Protein AF-Q9ZDA9-F1 (afdb_monomer_lite)

Structure (mmCIF, N/CA/C/O backbone):
data_AF-Q9ZDA9-F1
#
_entry.id   AF-Q9ZDA9-F1
#
loop_
_atom_site.group_PDB
_atom_site.id
_atom_site.type_symbol
_atom_site.label_atom_id
_atom_site.label_alt_id
_atom_site.label_comp_id
_atom_site.label_asym_id
_atom_site.label_entity_id
_atom_site.label_seq_id
_atom_site.pdbx_PDB_ins_code
_atom_site.Cartn_x
_atom_site.Cartn_y
_atom_site.Cartn_z
_atom_site.occupancy
_atom_site.B_iso_or_equiv
_atom_site.auth_seq_id
_atom_site.auth_comp_id
_atom_site.auth_asym_id
_atom_site.auth_atom_id
_atom_site.pdbx_PDB_model_num
ATOM 1 N N . MET A 1 1 ? 38.260 27.889 -41.619 1.00 45.75 1 MET A N 1
ATOM 2 C CA . MET A 1 1 ?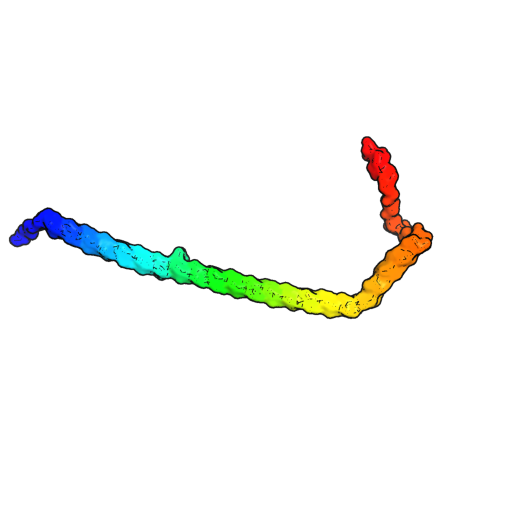 38.155 26.524 -41.058 1.00 45.75 1 MET A CA 1
ATOM 3 C C . MET A 1 1 ? 36.678 26.145 -40.976 1.00 45.75 1 MET A C 1
ATOM 5 O O . MET A 1 1 ? 36.061 26.275 -39.931 1.00 45.75 1 MET A O 1
ATOM 9 N N . ILE A 1 2 ? 36.073 25.784 -42.111 1.00 46.72 2 ILE A N 1
ATOM 10 C CA . ILE A 1 2 ? 34.663 25.369 -42.175 1.00 46.72 2 ILE A CA 1
ATOM 11 C C . ILE A 1 2 ? 34.659 23.876 -41.861 1.00 46.72 2 ILE A C 1
ATOM 13 O O . ILE A 1 2 ? 35.201 23.088 -42.631 1.00 46.72 2 ILE A O 1
ATOM 17 N N . ILE A 1 3 ? 34.152 23.515 -40.683 1.00 71.38 3 ILE A N 1
ATOM 18 C CA . ILE A 1 3 ? 34.160 22.152 -40.145 1.00 71.38 3 ILE A CA 1
ATOM 19 C C . ILE A 1 3 ? 33.472 21.233 -41.159 1.00 71.38 3 ILE A C 1
ATOM 21 O O . ILE A 1 3 ? 32.252 21.258 -41.316 1.00 71.38 3 ILE A O 1
ATOM 25 N N . HIS A 1 4 ? 34.264 20.445 -41.883 1.00 58.91 4 HIS A N 1
ATOM 26 C CA . HIS A 1 4 ? 33.765 19.444 -42.815 1.00 58.91 4 HIS A CA 1
ATOM 27 C C . HIS A 1 4 ? 33.135 18.325 -41.973 1.00 58.91 4 HIS A C 1
ATOM 29 O O . HIS A 1 4 ? 33.814 17.414 -41.502 1.00 58.91 4 HIS A O 1
ATOM 35 N N . PHE A 1 5 ? 31.835 18.452 -41.688 1.00 65.62 5 PHE A N 1
ATOM 36 C CA . PHE A 1 5 ? 31.059 17.477 -40.924 1.00 65.62 5 PHE A CA 1
ATOM 37 C C . PHE A 1 5 ? 30.974 16.171 -41.715 1.00 65.62 5 PHE A C 1
ATOM 39 O O . PHE A 1 5 ? 30.033 15.942 -42.477 1.00 65.62 5 PHE A O 1
ATOM 46 N N . ASN A 1 6 ? 31.965 15.302 -41.526 1.00 71.94 6 ASN A N 1
ATOM 47 C CA . ASN A 1 6 ? 31.927 13.954 -42.059 1.00 71.94 6 ASN A CA 1
ATOM 48 C C . ASN A 1 6 ? 30.646 13.264 -41.552 1.00 71.94 6 ASN A C 1
ATOM 50 O O . ASN A 1 6 ? 30.283 13.367 -40.378 1.00 71.94 6 ASN A O 1
ATOM 54 N N . LYS A 1 7 ? 29.934 12.561 -42.438 1.00 72.00 7 LYS A N 1
ATOM 55 C CA . LYS A 1 7 ? 28.654 11.883 -42.155 1.00 72.00 7 LYS A CA 1
ATOM 56 C C . LYS A 1 7 ? 28.731 10.969 -40.920 1.00 72.00 7 LYS A C 1
ATOM 58 O O . LYS A 1 7 ? 27.731 10.786 -40.228 1.00 72.00 7 LYS A O 1
ATOM 63 N N . HIS A 1 8 ? 29.919 10.440 -40.622 1.00 74.31 8 HIS A N 1
ATOM 64 C CA . HIS A 1 8 ? 30.210 9.645 -39.427 1.00 74.31 8 HIS A CA 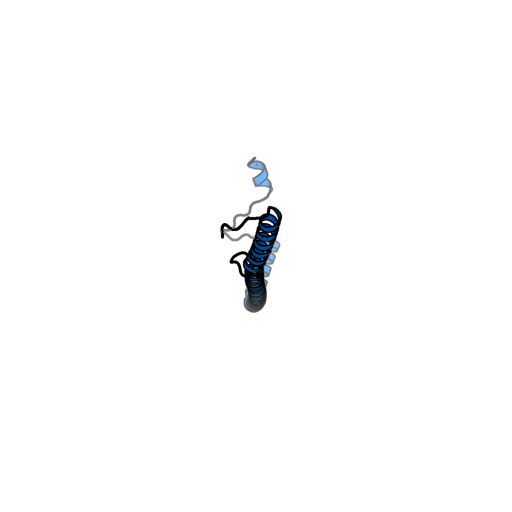1
ATOM 65 C C . HIS A 1 8 ? 30.098 10.447 -38.121 1.00 74.31 8 HIS A C 1
ATOM 67 O O . HIS A 1 8 ? 29.515 9.947 -37.161 1.00 74.31 8 HIS A O 1
ATOM 73 N N . SER A 1 9 ? 30.553 11.703 -38.093 1.00 81.06 9 SER A N 1
ATOM 74 C CA . SER A 1 9 ? 30.473 12.567 -36.908 1.00 81.06 9 SER A CA 1
ATOM 75 C C . SER A 1 9 ? 29.021 12.815 -36.493 1.00 81.06 9 SER A C 1
ATOM 77 O O . SER A 1 9 ? 28.709 12.772 -35.308 1.00 81.06 9 SER A O 1
ATOM 79 N N . LYS A 1 10 ? 28.103 12.976 -37.462 1.00 86.44 10 LYS A N 1
ATOM 80 C CA . LYS A 1 10 ? 26.662 13.139 -37.184 1.00 86.44 10 LYS A CA 1
ATOM 81 C C . LYS A 1 10 ? 26.062 11.917 -36.477 1.00 86.44 10 LYS A C 1
ATOM 83 O O . LYS A 1 10 ? 25.280 12.082 -35.548 1.00 86.44 10 LYS A O 1
ATOM 88 N N . LYS A 1 11 ? 26.446 10.698 -36.883 1.00 87.56 11 LYS A N 1
ATOM 89 C CA . LYS A 1 11 ? 25.988 9.452 -36.238 1.00 87.56 11 LYS A CA 1
ATOM 90 C C . LYS A 1 11 ? 26.523 9.316 -34.812 1.00 87.56 11 LYS A C 1
ATOM 92 O O . LYS A 1 11 ? 25.785 8.902 -33.930 1.00 87.56 11 LYS A O 1
ATOM 97 N N . ILE A 1 12 ? 27.784 9.686 -34.581 1.00 91.31 12 ILE A N 1
ATOM 98 C CA . ILE A 1 12 ? 28.390 9.654 -3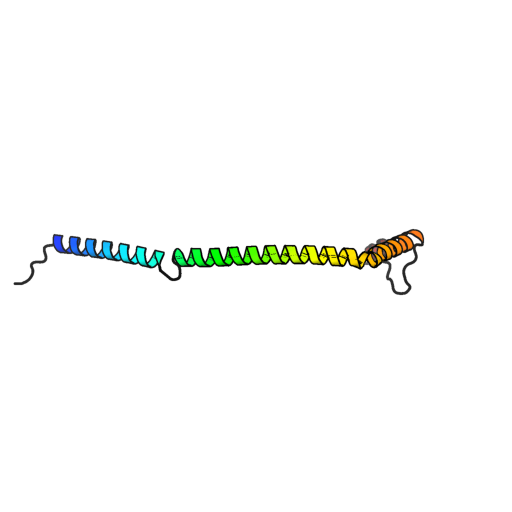3.242 1.00 91.31 12 ILE A CA 1
ATOM 99 C C . ILE A 1 12 ? 27.674 10.640 -32.311 1.00 91.31 12 ILE A C 1
ATOM 101 O O . ILE A 1 12 ? 27.286 10.260 -31.212 1.00 91.31 12 ILE A O 1
ATOM 105 N N . ILE A 1 13 ? 27.428 11.871 -32.773 1.00 91.94 13 ILE A N 1
ATOM 106 C CA . ILE A 1 13 ? 26.672 12.880 -32.014 1.00 91.94 13 ILE A CA 1
ATOM 107 C C . ILE A 1 13 ? 25.261 12.370 -31.691 1.00 91.94 13 ILE A C 1
ATOM 109 O O . ILE A 1 13 ? 24.821 12.487 -30.551 1.00 91.94 13 ILE A O 1
ATOM 113 N N . LEU A 1 14 ? 24.574 11.755 -32.663 1.00 92.50 14 LEU A N 1
ATOM 114 C CA . LEU A 1 14 ? 23.252 11.160 -32.452 1.00 92.50 14 LEU A CA 1
ATOM 115 C C . LEU A 1 14 ? 23.280 10.042 -31.397 1.00 92.50 14 LEU A C 1
ATOM 117 O O . LEU A 1 14 ? 22.422 10.016 -30.521 1.00 92.50 14 LEU A O 1
ATOM 121 N N . ASN A 1 15 ? 24.268 9.146 -31.448 1.00 94.50 15 ASN A N 1
ATOM 122 C CA . ASN A 1 15 ? 24.408 8.063 -30.472 1.00 94.50 15 ASN A CA 1
ATOM 123 C C . ASN A 1 15 ? 24.685 8.599 -29.059 1.00 94.50 15 ASN A C 1
ATOM 125 O O . ASN A 1 15 ? 24.099 8.108 -28.098 1.00 94.50 15 ASN A O 1
ATOM 129 N N . ILE A 1 16 ? 25.539 9.620 -28.931 1.00 95.75 16 ILE A N 1
ATOM 130 C CA . ILE A 1 16 ? 25.814 10.292 -27.651 1.00 95.75 16 ILE A CA 1
ATOM 131 C C . ILE A 1 16 ? 24.542 10.957 -27.118 1.00 95.75 16 ILE A C 1
ATOM 133 O O . ILE A 1 16 ? 24.213 10.802 -25.944 1.00 95.75 16 ILE A O 1
ATOM 137 N N . PHE A 1 17 ? 23.797 11.656 -27.976 1.00 96.50 17 PHE A N 1
ATOM 138 C CA . PHE A 1 17 ? 22.522 12.266 -27.609 1.00 96.50 17 PHE A CA 1
ATOM 139 C C . PHE A 1 17 ? 21.508 11.219 -27.129 1.00 96.50 17 PHE A C 1
ATOM 141 O O . PHE A 1 17 ? 20.866 11.413 -26.100 1.00 96.50 17 PHE A O 1
ATOM 148 N N . LEU A 1 18 ? 21.402 10.082 -27.823 1.00 96.50 18 LEU A N 1
ATOM 149 C CA . LEU A 1 18 ? 20.511 8.992 -27.431 1.00 96.50 18 LEU A CA 1
ATOM 150 C C . LEU A 1 18 ? 20.929 8.361 -26.095 1.00 96.50 18 LEU A C 1
ATOM 152 O O . LEU A 1 18 ? 20.073 8.081 -25.260 1.00 96.50 18 LEU A O 1
ATOM 156 N N . ALA A 1 19 ? 22.232 8.183 -25.863 1.00 97.31 19 ALA A N 1
ATOM 157 C CA . ALA A 1 19 ? 22.754 7.702 -24.587 1.00 97.31 19 ALA A CA 1
ATOM 158 C C . ALA A 1 19 ? 22.433 8.674 -23.437 1.00 97.31 19 ALA A C 1
ATOM 160 O O . ALA A 1 19 ? 21.961 8.245 -22.387 1.00 97.31 19 ALA A O 1
ATOM 161 N N . LEU A 1 20 ? 22.612 9.983 -23.649 1.00 97.44 20 LEU A N 1
ATOM 162 C CA . LEU A 1 20 ? 22.231 11.019 -22.680 1.00 97.44 20 LEU A CA 1
ATOM 163 C C . LEU A 1 20 ? 20.725 11.013 -22.398 1.00 97.44 20 LEU A C 1
ATOM 165 O O . LEU A 1 20 ? 20.313 11.120 -21.245 1.00 97.44 20 LEU A O 1
ATOM 169 N N . LEU A 1 21 ? 19.906 10.848 -23.437 1.00 97.38 21 LEU A N 1
ATOM 170 C CA . LEU A 1 21 ? 18.456 10.756 -23.317 1.00 97.38 21 LEU A CA 1
ATOM 171 C C . LEU A 1 21 ? 18.039 9.519 -22.509 1.00 97.38 21 LEU A C 1
ATOM 173 O O . LEU A 1 21 ? 17.208 9.636 -21.614 1.00 97.38 21 LEU A O 1
ATOM 177 N N . LEU A 1 22 ? 18.653 8.358 -22.746 1.00 97.31 22 LEU A N 1
ATOM 178 C CA . LEU A 1 22 ? 18.420 7.153 -21.943 1.00 97.31 22 LEU A CA 1
ATOM 179 C C . LEU A 1 22 ? 18.790 7.366 -20.470 1.00 97.31 22 LEU A C 1
ATOM 181 O O . LEU A 1 22 ? 17.997 7.030 -19.594 1.00 97.31 22 LEU A O 1
ATOM 185 N N . VAL A 1 23 ? 19.950 7.967 -20.188 1.00 97.19 23 VAL A N 1
ATOM 186 C CA . VAL A 1 23 ? 20.367 8.304 -18.815 1.00 97.19 23 VAL A CA 1
ATOM 187 C C . VAL A 1 23 ? 19.364 9.255 -18.155 1.00 97.19 23 VAL A C 1
ATOM 189 O O . VAL A 1 23 ? 18.969 9.030 -17.011 1.00 97.19 23 VAL A O 1
ATOM 192 N N . TYR A 1 24 ? 18.897 10.273 -18.881 1.00 94.94 24 TYR A N 1
ATOM 193 C CA . TYR A 1 24 ? 17.863 11.192 -18.411 1.00 94.94 24 TYR A CA 1
ATOM 194 C C . TYR A 1 24 ? 16.555 10.461 -18.076 1.00 94.94 24 TYR A C 1
ATOM 196 O O . TYR A 1 24 ? 15.998 10.667 -16.998 1.00 94.94 24 TYR A O 1
ATOM 204 N N . PHE A 1 25 ? 16.090 9.567 -18.954 1.00 95.38 25 PHE A N 1
ATOM 205 C CA . PHE A 1 25 ? 14.888 8.768 -18.713 1.00 95.38 25 PHE A CA 1
ATOM 206 C C . PHE A 1 25 ? 15.044 7.827 -17.518 1.00 95.38 25 PHE A C 1
ATOM 208 O O . PHE A 1 25 ? 14.120 7.729 -16.717 1.00 95.38 25 PHE A O 1
ATOM 215 N N . ILE A 1 26 ? 16.197 7.173 -17.351 1.00 95.12 26 ILE A N 1
ATOM 216 C CA . ILE A 1 26 ? 16.478 6.314 -16.190 1.00 95.12 26 ILE A CA 1
ATOM 217 C C . ILE A 1 26 ? 16.429 7.140 -14.901 1.00 95.12 26 ILE A C 1
ATOM 219 O O . ILE A 1 26 ? 15.717 6.778 -13.964 1.00 95.12 26 ILE A O 1
ATOM 223 N N . PHE A 1 27 ? 17.124 8.280 -14.866 1.00 94.38 27 PHE A N 1
ATOM 224 C CA . PHE A 1 27 ? 17.119 9.182 -13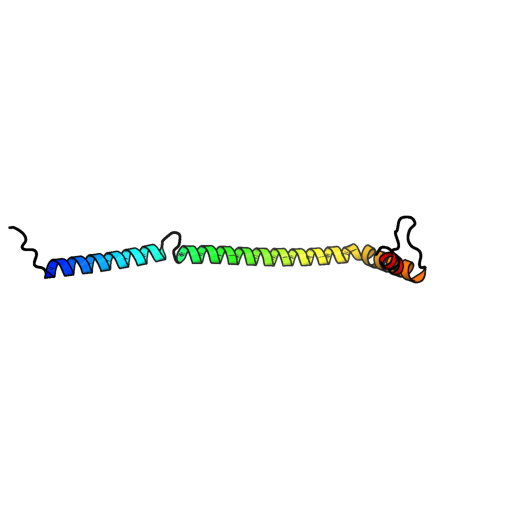.715 1.00 94.38 27 PHE A CA 1
ATOM 225 C C . PHE A 1 27 ? 15.700 9.666 -13.384 1.00 94.38 27 PHE A C 1
ATOM 227 O O . PHE A 1 27 ? 15.263 9.582 -12.235 1.00 94.38 27 PHE A O 1
ATOM 234 N N . HIS A 1 28 ? 14.942 10.106 -14.393 1.00 91.94 28 HIS A N 1
ATOM 235 C CA . HIS A 1 28 ? 13.569 10.570 -14.213 1.00 91.94 28 HIS A CA 1
ATOM 236 C C . HIS A 1 28 ? 12.597 9.436 -13.845 1.00 91.94 28 HIS A C 1
ATOM 238 O O . HIS A 1 28 ? 11.643 9.663 -13.112 1.00 91.94 28 HIS A O 1
ATOM 244 N N . CYS A 1 29 ? 12.833 8.201 -14.289 1.00 91.81 29 CYS A N 1
ATOM 245 C CA . CYS A 1 29 ? 12.034 7.037 -13.899 1.00 91.81 29 CYS A CA 1
ATOM 246 C C . CYS A 1 29 ? 12.255 6.660 -12.422 1.00 91.81 29 CYS A C 1
ATOM 248 O O . CYS A 1 29 ? 11.327 6.231 -11.736 1.00 91.81 29 CYS A O 1
ATOM 250 N N . ILE A 1 30 ? 13.466 6.863 -11.897 1.00 92.50 30 ILE A N 1
ATOM 251 C CA . ILE A 1 30 ? 13.785 6.601 -10.487 1.00 92.50 30 ILE A CA 1
ATOM 252 C C . ILE A 1 30 ? 13.251 7.729 -9.589 1.00 92.50 30 ILE A C 1
ATOM 254 O O . ILE A 1 30 ? 12.528 7.452 -8.630 1.00 92.50 30 ILE A O 1
ATOM 258 N N . TYR A 1 31 ? 13.574 8.987 -9.913 1.00 88.56 31 TYR A N 1
ATOM 259 C CA . TYR A 1 31 ? 13.309 10.163 -9.066 1.00 88.56 31 TYR A CA 1
ATOM 260 C C . TYR A 1 31 ? 12.046 10.953 -9.422 1.00 88.56 31 TYR A C 1
ATOM 262 O O . TYR A 1 31 ? 11.669 11.872 -8.697 1.00 88.56 31 TYR A O 1
ATOM 270 N N . GLY A 1 32 ? 11.389 10.636 -10.535 1.00 87.06 32 GLY A N 1
ATOM 271 C CA . GLY A 1 32 ? 10.186 11.335 -10.966 1.00 87.06 32 GLY A CA 1
ATOM 272 C C . GLY A 1 32 ? 9.023 11.150 -9.994 1.00 87.06 32 GLY A C 1
ATOM 273 O O . GLY A 1 32 ? 8.946 10.182 -9.239 1.00 87.06 32 GLY A O 1
ATOM 274 N N . ASN A 1 33 ? 8.054 12.064 -10.062 1.00 84.50 33 ASN A N 1
ATOM 275 C CA . ASN A 1 33 ? 6.871 12.059 -9.193 1.00 84.50 33 ASN A CA 1
ATOM 276 C C . ASN A 1 33 ? 5.997 10.795 -9.345 1.00 84.50 33 ASN A C 1
ATOM 278 O O . ASN A 1 33 ? 5.245 10.440 -8.445 1.00 84.50 33 ASN A O 1
ATOM 282 N N . LYS A 1 34 ? 6.098 10.108 -10.489 1.00 84.88 34 LYS A N 1
ATOM 283 C CA . LYS A 1 34 ? 5.456 8.807 -10.756 1.00 84.88 34 LYS A CA 1
ATOM 284 C C . LYS A 1 34 ? 6.468 7.657 -10.844 1.00 84.88 34 LYS A C 1
ATOM 286 O O . LYS A 1 34 ? 6.156 6.602 -11.382 1.00 84.88 34 LYS A O 1
ATOM 291 N N . GLY A 1 35 ? 7.691 7.896 -10.382 1.00 89.00 35 GLY A N 1
ATOM 292 C CA . GLY A 1 35 ? 8.789 6.950 -10.457 1.00 89.00 35 GLY A CA 1
ATOM 293 C C . GLY A 1 35 ? 8.719 5.848 -9.405 1.00 89.00 35 GLY A C 1
ATOM 294 O O . GLY A 1 35 ? 7.810 5.787 -8.571 1.00 89.00 35 GLY A O 1
ATOM 295 N N . ILE A 1 36 ? 9.744 5.002 -9.409 1.00 90.38 36 ILE A N 1
ATOM 296 C CA . ILE A 1 36 ? 9.875 3.852 -8.502 1.00 90.38 36 ILE A CA 1
ATOM 297 C C . ILE A 1 36 ? 9.820 4.297 -7.030 1.00 90.38 36 ILE A C 1
ATOM 299 O O . ILE A 1 36 ? 9.149 3.671 -6.209 1.00 90.38 36 ILE A O 1
ATOM 303 N N . ILE A 1 37 ? 10.463 5.419 -6.687 1.00 91.94 37 ILE A N 1
ATOM 304 C CA . ILE A 1 37 ? 10.468 5.955 -5.316 1.00 91.94 37 ILE A CA 1
ATOM 305 C C . ILE A 1 37 ? 9.057 6.363 -4.867 1.00 91.94 37 ILE A C 1
ATOM 307 O O . ILE A 1 37 ? 8.672 6.104 -3.723 1.00 91.94 37 ILE A O 1
ATOM 311 N N . ALA A 1 38 ? 8.274 6.979 -5.756 1.00 92.31 38 ALA A N 1
ATOM 312 C CA . ALA A 1 38 ? 6.906 7.390 -5.457 1.00 92.31 38 ALA A CA 1
ATOM 313 C C . ALA A 1 38 ? 6.002 6.173 -5.221 1.00 92.31 38 ALA A C 1
ATOM 315 O O . ALA A 1 38 ? 5.277 6.138 -4.227 1.00 92.31 38 ALA A O 1
ATOM 316 N N . TYR A 1 39 ? 6.123 5.142 -6.062 1.00 91.88 39 TYR A N 1
ATOM 317 C CA . TYR A 1 39 ? 5.433 3.865 -5.874 1.00 91.88 39 TYR A CA 1
ATOM 318 C C . TYR A 1 39 ? 5.759 3.238 -4.508 1.00 91.88 39 TYR A C 1
ATOM 320 O O . TYR A 1 39 ? 4.857 2.930 -3.729 1.00 91.88 39 TYR A O 1
ATOM 328 N N . LEU A 1 40 ? 7.045 3.161 -4.145 1.00 92.81 40 LEU A N 1
ATOM 329 C CA . LEU A 1 40 ? 7.477 2.665 -2.833 1.00 92.81 40 LEU A CA 1
ATOM 330 C C . LEU A 1 40 ? 6.956 3.517 -1.666 1.00 92.81 40 LEU A C 1
ATOM 332 O O . LEU A 1 40 ? 6.717 2.998 -0.577 1.00 92.81 40 LEU A O 1
ATOM 336 N N . LYS A 1 41 ? 6.814 4.835 -1.840 1.00 93.25 41 LYS A N 1
ATOM 337 C CA . LYS A 1 41 ? 6.252 5.726 -0.813 1.00 93.25 41 LYS A CA 1
ATOM 338 C C . LYS A 1 41 ? 4.751 5.493 -0.628 1.00 93.25 41 LYS A C 1
ATOM 340 O O . LYS A 1 41 ? 4.279 5.508 0.505 1.00 93.25 41 LYS A O 1
ATOM 345 N N . VAL A 1 42 ? 4.003 5.305 -1.713 1.00 93.31 42 VAL A N 1
ATOM 346 C CA . VAL A 1 42 ? 2.560 5.027 -1.654 1.00 93.31 42 VAL A CA 1
ATOM 347 C C . VAL A 1 42 ? 2.304 3.661 -1.028 1.00 93.31 42 VAL A C 1
ATOM 349 O O . VAL A 1 42 ? 1.516 3.580 -0.094 1.00 93.31 42 VAL A O 1
ATOM 352 N N . ASN A 1 43 ? 3.033 2.621 -1.434 1.00 94.81 43 ASN A N 1
ATOM 353 C CA . ASN A 1 43 ? 2.873 1.286 -0.851 1.00 94.81 43 ASN A CA 1
ATOM 354 C C . ASN A 1 43 ? 3.155 1.261 0.652 1.00 94.81 43 ASN A C 1
ATOM 356 O O . ASN A 1 43 ? 2.388 0.672 1.399 1.00 94.81 43 ASN A O 1
ATOM 360 N N . ARG A 1 44 ? 4.195 1.967 1.114 1.00 95.25 44 ARG A N 1
ATOM 361 C CA . ARG A 1 44 ? 4.476 2.096 2.554 1.00 95.25 44 ARG A CA 1
ATOM 362 C C . ARG A 1 44 ? 3.372 2.830 3.313 1.00 95.25 44 ARG A C 1
ATOM 364 O O . ARG A 1 44 ? 3.119 2.520 4.468 1.00 95.25 44 ARG A O 1
ATOM 371 N N . GLN A 1 45 ? 2.742 3.835 2.704 1.00 95.88 45 GLN A N 1
ATOM 372 C CA . GLN A 1 45 ? 1.592 4.510 3.320 1.00 95.88 45 GLN A CA 1
ATOM 373 C C . GLN A 1 45 ? 0.383 3.579 3.390 1.00 95.88 45 GLN A C 1
ATOM 375 O O . GLN A 1 45 ? -0.303 3.551 4.406 1.00 95.88 45 GLN A O 1
ATOM 380 N N . LEU A 1 46 ? 0.156 2.798 2.334 1.00 97.00 46 LEU A N 1
ATOM 381 C CA . LEU A 1 46 ? -0.916 1.818 2.279 1.00 97.00 46 LEU A CA 1
ATOM 382 C C . LEU A 1 46 ? -0.726 0.716 3.332 1.00 97.00 46 LEU A C 1
ATOM 384 O O . LEU A 1 46 ? -1.663 0.403 4.054 1.00 97.00 46 LEU A O 1
ATOM 388 N N . GLU A 1 47 ? 0.488 0.182 3.466 1.00 96.75 47 GLU A N 1
ATOM 389 C CA . GLU A 1 47 ? 0.853 -0.802 4.493 1.00 96.75 47 GLU A CA 1
ATOM 390 C C . GLU A 1 47 ? 0.602 -0.263 5.907 1.00 96.75 47 GLU A C 1
ATOM 392 O O . GLU A 1 47 ? -0.112 -0.890 6.682 1.00 96.75 47 GLU A O 1
ATOM 397 N N . LYS A 1 48 ? 1.061 0.961 6.203 1.00 96.94 48 LYS A N 1
ATOM 398 C CA . LYS A 1 48 ? 0.784 1.620 7.491 1.00 96.94 48 LYS A CA 1
ATOM 399 C C . LYS A 1 48 ? -0.709 1.783 7.769 1.00 96.94 48 LYS A C 1
ATOM 401 O O . LYS A 1 48 ? -1.140 1.549 8.891 1.00 96.94 48 LYS A O 1
ATOM 406 N N . ALA A 1 49 ? -1.491 2.174 6.765 1.00 96.62 49 ALA A N 1
ATOM 407 C CA . ALA A 1 49 ? -2.938 2.308 6.911 1.00 96.62 49 ALA A CA 1
ATOM 408 C C . ALA A 1 49 ? -3.614 0.949 7.166 1.00 96.62 49 ALA A C 1
ATOM 410 O O . ALA A 1 49 ? -4.558 0.867 7.949 1.00 96.62 49 ALA A O 1
ATOM 411 N N . TYR A 1 50 ? -3.127 -0.129 6.541 1.00 97.50 50 TYR A N 1
ATOM 412 C CA . TYR A 1 50 ? -3.600 -1.485 6.826 1.00 97.50 50 TYR A CA 1
ATOM 413 C C . TYR A 1 50 ? -3.245 -1.941 8.245 1.00 97.50 50 TYR A C 1
ATOM 415 O O . TYR A 1 50 ? -4.094 -2.547 8.902 1.00 97.50 50 TYR A O 1
ATOM 423 N N . ASP A 1 51 ? -2.045 -1.628 8.732 1.00 97.56 51 ASP A N 1
ATOM 424 C CA . ASP A 1 51 ? -1.630 -1.931 10.106 1.00 97.56 51 ASP A CA 1
ATOM 425 C C . ASP A 1 51 ? -2.459 -1.151 11.133 1.00 97.56 51 ASP A C 1
ATOM 427 O O . ASP A 1 51 ? -2.953 -1.726 12.103 1.00 97.56 51 ASP A O 1
ATOM 431 N N . GLU A 1 52 ? -2.687 0.141 10.895 1.00 97.00 52 GLU A N 1
ATOM 432 C CA . GLU A 1 52 ? -3.554 0.974 11.730 1.00 97.00 52 GLU A CA 1
ATOM 433 C C . GLU A 1 52 ? -4.984 0.423 11.765 1.00 97.00 52 GLU A C 1
ATOM 435 O O . GLU A 1 52 ? -5.559 0.231 12.837 1.00 97.00 52 GLU A O 1
ATOM 440 N N . LEU A 1 53 ? -5.534 0.064 10.602 1.00 97.31 53 LEU A N 1
ATOM 441 C CA . LEU A 1 53 ? -6.856 -0.548 10.500 1.00 97.31 53 LEU A CA 1
ATOM 442 C C . LEU A 1 53 ? -6.932 -1.888 11.243 1.00 97.31 53 LEU A C 1
ATOM 444 O O . LEU A 1 53 ? -7.959 -2.204 11.847 1.00 97.31 53 LEU A O 1
ATOM 448 N N . LYS A 1 54 ? -5.871 -2.697 11.191 1.00 97.75 54 LYS A N 1
ATOM 449 C CA . LYS A 1 54 ? -5.787 -3.969 11.914 1.00 97.75 54 LYS A CA 1
ATOM 450 C C . LYS A 1 54 ? -5.797 -3.741 13.425 1.00 97.75 54 LYS A C 1
ATOM 452 O O . LYS A 1 54 ? -6.552 -4.419 14.119 1.00 97.75 54 LYS A O 1
ATOM 457 N N . ASN A 1 55 ? -5.016 -2.779 13.911 1.00 97.50 55 ASN A N 1
ATOM 458 C CA . ASN A 1 55 ? -4.950 -2.437 15.331 1.00 97.50 55 ASN A CA 1
ATOM 459 C C . ASN A 1 55 ? -6.295 -1.910 15.837 1.00 97.50 55 ASN A C 1
ATOM 461 O O . ASN A 1 55 ? -6.819 -2.419 16.823 1.00 97.50 55 ASN A O 1
ATOM 465 N N . LEU A 1 56 ? -6.909 -0.980 15.103 1.00 97.12 56 LEU A N 1
ATOM 466 C CA . LEU A 1 56 ? -8.204 -0.413 15.474 1.00 97.12 56 LEU A CA 1
ATOM 467 C C . LEU A 1 56 ? -9.321 -1.468 15.463 1.00 97.12 56 LEU A C 1
ATOM 469 O O . LEU A 1 56 ? -10.220 -1.451 16.301 1.00 97.12 56 LEU A O 1
ATOM 473 N N . ARG A 1 57 ? -9.270 -2.434 14.534 1.00 97.50 57 ARG A N 1
ATOM 474 C CA . ARG A 1 57 ? -10.192 -3.579 14.551 1.00 97.50 57 ARG A CA 1
ATOM 475 C C . ARG A 1 57 ? -9.975 -4.486 15.757 1.00 97.50 57 ARG A C 1
ATOM 477 O O . ARG A 1 57 ? -10.964 -4.955 16.310 1.00 97.50 57 ARG A O 1
ATOM 484 N N . ALA A 1 58 ? -8.728 -4.744 16.146 1.00 96.81 58 ALA A N 1
ATOM 485 C CA . ALA A 1 58 ? -8.430 -5.542 17.332 1.00 96.81 58 ALA A CA 1
ATOM 486 C C . ALA A 1 58 ? -8.957 -4.858 18.604 1.00 96.81 58 ALA A C 1
ATOM 488 O O . ALA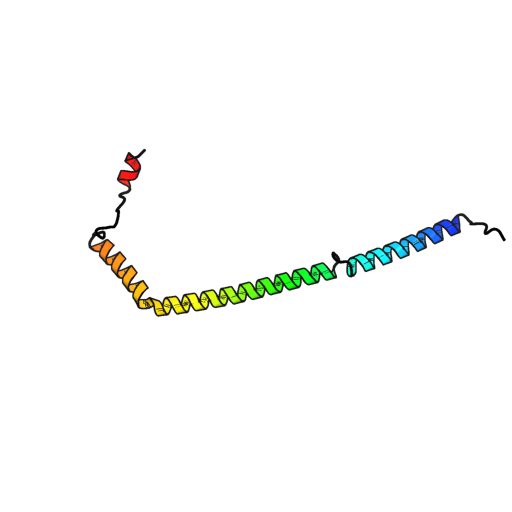 A 1 58 ? -9.662 -5.494 19.383 1.00 96.81 58 ALA A O 1
ATOM 489 N N . GLU A 1 59 ? -8.723 -3.551 18.743 1.00 96.06 59 GLU A N 1
ATOM 490 C CA . GLU A 1 59 ? -9.253 -2.737 19.843 1.00 96.06 59 GLU A CA 1
ATOM 491 C C . GLU A 1 59 ? -10.787 -2.752 19.871 1.00 96.06 59 GLU A C 1
ATOM 493 O O . GLU A 1 59 ? -11.396 -2.992 20.912 1.00 96.06 59 GLU A O 1
ATOM 498 N N . ARG A 1 60 ? -11.437 -2.582 18.711 1.00 96.31 60 ARG A N 1
ATOM 499 C CA . ARG A 1 60 ? -12.900 -2.677 18.601 1.00 96.31 60 ARG A CA 1
ATOM 500 C C . ARG A 1 60 ? -13.415 -4.025 19.107 1.00 96.31 60 ARG A C 1
ATOM 502 O O . ARG A 1 60 ? -14.402 -4.048 19.834 1.00 96.31 60 ARG A O 1
ATOM 509 N N . VAL A 1 61 ? -12.775 -5.132 18.730 1.00 95.12 61 VAL A N 1
ATOM 510 C CA . VAL A 1 61 ? -13.181 -6.482 19.160 1.00 95.12 61 VAL A CA 1
ATOM 511 C C . VAL A 1 61 ? -12.998 -6.668 20.668 1.00 95.12 61 VAL A C 1
ATOM 513 O O . VAL A 1 61 ? -13.868 -7.243 21.319 1.00 95.12 61 VAL A O 1
ATOM 516 N N . GLU A 1 62 ? -11.907 -6.160 21.240 1.00 94.69 62 GLU A N 1
ATOM 517 C CA . GLU A 1 62 ? -11.669 -6.196 22.686 1.00 94.69 62 GLU A CA 1
ATOM 518 C C . GLU A 1 62 ? -12.723 -5.384 23.453 1.00 94.69 62 GLU A C 1
ATOM 520 O O . GLU A 1 62 ? -13.317 -5.870 24.416 1.00 94.69 62 GLU A O 1
ATOM 525 N N . LEU A 1 63 ? -13.030 -4.172 22.987 1.00 93.81 63 LEU A N 1
ATOM 526 C CA . LEU A 1 63 ? -14.077 -3.335 23.569 1.00 93.81 63 LEU A CA 1
ATOM 527 C C . LEU A 1 63 ? -15.459 -3.984 23.454 1.00 93.81 63 LEU A C 1
ATOM 529 O O . LEU A 1 63 ? -16.212 -3.989 24.425 1.00 93.81 63 LEU A O 1
ATOM 533 N N . GLU A 1 64 ? -15.795 -4.576 22.306 1.00 91.62 64 GLU A N 1
ATOM 534 C CA . GLU A 1 64 ? -17.043 -5.326 22.133 1.00 91.62 64 GLU A CA 1
ATOM 535 C C . GLU A 1 64 ? -17.133 -6.516 23.090 1.00 91.62 64 GLU A C 1
ATOM 537 O O . GLU A 1 64 ? -18.197 -6.770 23.659 1.00 91.62 64 GLU A O 1
ATOM 542 N N . HIS A 1 65 ? -16.023 -7.223 23.306 1.00 89.62 65 HIS A N 1
ATOM 543 C CA . HIS A 1 65 ? -15.950 -8.308 24.275 1.00 89.62 65 HIS A CA 1
ATOM 544 C C . HIS A 1 65 ? -16.193 -7.806 25.705 1.00 89.62 65 HIS A C 1
ATOM 546 O O . HIS A 1 65 ? -17.053 -8.343 26.404 1.00 89.62 65 HIS A O 1
ATOM 552 N N . ASN A 1 66 ? -15.517 -6.732 26.114 1.00 89.75 66 ASN A N 1
ATOM 553 C CA . ASN A 1 66 ? -15.679 -6.128 27.437 1.00 89.75 66 ASN A CA 1
ATOM 554 C C . ASN A 1 66 ? -17.109 -5.616 27.662 1.00 89.75 66 ASN A C 1
ATOM 556 O O . ASN A 1 66 ? -17.722 -5.899 28.691 1.00 89.75 66 ASN A O 1
ATOM 560 N N . VAL A 1 67 ? -17.692 -4.929 26.674 1.00 88.75 67 VAL A N 1
ATOM 561 C CA . VAL A 1 67 ? -19.092 -4.484 26.724 1.00 88.75 67 VAL A CA 1
ATOM 562 C C . VAL A 1 67 ? -20.038 -5.679 26.828 1.00 88.75 67 VAL A C 1
ATOM 564 O O . VAL A 1 67 ? -21.001 -5.621 27.590 1.00 88.75 67 VAL A O 1
ATOM 567 N N . LYS A 1 68 ? -19.774 -6.778 26.112 1.00 84.38 68 LYS A N 1
ATOM 568 C CA . LYS A 1 68 ? -20.582 -8.000 26.211 1.00 84.38 68 LYS A CA 1
ATOM 569 C C . LYS A 1 68 ? -20.534 -8.607 27.616 1.00 84.38 68 LYS A C 1
ATOM 571 O O . LYS A 1 68 ? -21.574 -9.036 28.105 1.00 84.38 68 LYS A O 1
ATOM 576 N N . LEU A 1 69 ? -19.371 -8.611 28.271 1.00 83.12 69 LEU A N 1
ATOM 577 C CA . LEU A 1 69 ? -19.235 -9.076 29.657 1.00 83.12 69 LEU A CA 1
ATOM 578 C C . LEU A 1 69 ? -20.001 -8.179 30.642 1.00 83.12 69 LEU A C 1
ATOM 580 O O . LEU A 1 69 ? -20.710 -8.690 31.508 1.00 83.12 69 LEU A O 1
ATOM 584 N N . LEU A 1 70 ? -19.943 -6.855 30.476 1.00 81.94 70 LEU A N 1
ATOM 585 C CA . LEU A 1 70 ? -20.737 -5.918 31.287 1.00 81.94 70 LEU A CA 1
ATOM 586 C C . LEU A 1 70 ? -22.248 -6.072 31.048 1.00 81.94 70 LEU A C 1
ATOM 588 O O . LEU A 1 70 ? -23.051 -5.864 31.951 1.00 81.94 70 LEU A O 1
ATOM 592 N N . ARG A 1 71 ? -22.644 -6.486 29.842 1.00 75.69 71 ARG A N 1
ATOM 593 C CA . ARG A 1 71 ? -24.034 -6.762 29.453 1.00 75.69 71 ARG A CA 1
ATOM 594 C C . ARG A 1 71 ? -24.560 -8.131 29.895 1.00 75.69 71 ARG A C 1
ATOM 596 O O . ARG A 1 71 ? -25.635 -8.513 29.441 1.00 75.69 71 ARG A O 1
ATOM 603 N N . THR A 1 72 ? -23.868 -8.871 30.765 1.00 63.69 72 THR A N 1
ATOM 604 C CA . THR A 1 72 ? -24.334 -10.191 31.251 1.00 63.69 72 THR A CA 1
ATOM 605 C C . THR A 1 72 ? -25.800 -10.163 31.717 1.00 63.69 72 THR A C 1
ATOM 607 O O . THR A 1 72 ? -26.542 -11.115 31.476 1.00 63.69 72 THR A O 1
ATOM 610 N N . GLU A 1 73 ? -26.265 -9.045 32.280 1.00 64.38 73 GLU A N 1
ATOM 611 C CA . GLU A 1 73 ? -27.669 -8.869 32.665 1.00 64.38 73 GLU A CA 1
ATOM 612 C C . GLU A 1 73 ? -28.635 -8.749 31.475 1.00 64.38 73 GLU A C 1
ATOM 614 O O . GLU A 1 73 ? -29.739 -9.290 31.537 1.00 64.38 73 GLU A O 1
ATOM 619 N N . SER A 1 74 ? -28.245 -8.097 30.372 1.00 65.19 74 SER A N 1
ATOM 620 C CA . SER A 1 74 ? -29.132 -7.939 29.214 1.00 65.19 74 SER A CA 1
ATOM 621 C C . SER A 1 74 ? -29.216 -9.213 28.380 1.00 65.19 74 SER A C 1
ATOM 623 O O . SER A 1 74 ? -30.305 -9.572 27.959 1.00 65.19 74 SER A O 1
ATOM 625 N N . LEU A 1 75 ? -28.107 -9.943 28.187 1.00 66.56 75 LEU A N 1
ATOM 626 C CA . LEU A 1 75 ? -28.136 -11.183 27.400 1.00 66.56 75 LEU A CA 1
ATOM 627 C C . LEU A 1 75 ? -29.070 -12.219 28.040 1.00 66.56 75 LEU A C 1
ATOM 629 O O . LEU A 1 75 ? -29.884 -12.823 27.349 1.00 66.56 75 LEU A O 1
ATOM 633 N N . ASN A 1 76 ? -28.982 -12.404 29.362 1.00 69.00 76 ASN A N 1
ATOM 634 C CA . ASN A 1 76 ? -29.854 -13.352 30.047 1.00 69.00 76 ASN A CA 1
ATOM 635 C C . ASN A 1 76 ? -31.302 -12.851 30.091 1.00 69.00 76 ASN A C 1
ATOM 637 O O . ASN A 1 76 ? -32.212 -13.648 29.906 1.00 69.00 76 ASN A O 1
ATOM 641 N N . LYS A 1 77 ? -31.533 -11.543 30.277 1.00 73.00 77 LYS A N 1
ATOM 642 C CA . LYS A 1 77 ? -32.887 -10.977 30.265 1.00 73.00 77 LYS A CA 1
ATOM 643 C C . LYS A 1 77 ? -33.563 -11.131 28.905 1.00 73.00 77 LYS A C 1
ATOM 645 O O . LYS A 1 77 ? -34.692 -11.602 28.876 1.00 73.00 77 LYS A O 1
ATOM 650 N N . ASP A 1 78 ? -32.879 -10.796 27.814 1.00 76.19 78 ASP A N 1
ATOM 651 C CA . ASP A 1 78 ? -33.424 -10.928 26.460 1.00 76.19 78 ASP A CA 1
ATOM 652 C C . ASP A 1 78 ? -33.710 -12.407 26.147 1.00 76.19 78 ASP A C 1
ATOM 654 O O . ASP A 1 78 ? -34.788 -12.741 25.664 1.00 76.19 78 ASP A O 1
ATOM 658 N N . MET A 1 79 ? -32.811 -13.327 26.526 1.00 77.69 79 MET A N 1
ATOM 659 C CA . MET A 1 79 ? -33.048 -14.769 26.367 1.00 77.69 79 MET A CA 1
ATOM 660 C C . MET A 1 79 ? -34.178 -15.298 27.265 1.00 77.69 79 MET A C 1
ATOM 662 O O . MET A 1 79 ? -34.921 -16.186 26.847 1.00 77.69 79 MET A O 1
ATOM 666 N N . LEU A 1 80 ? -34.328 -14.793 28.494 1.00 79.25 80 LEU A N 1
ATOM 667 C CA . LEU A 1 80 ? -35.462 -15.117 29.367 1.00 79.25 80 LEU A CA 1
ATOM 668 C C . LEU A 1 80 ? -36.766 -14.593 28.782 1.00 79.25 80 LEU A C 1
ATOM 670 O O . LEU A 1 80 ? -37.764 -15.302 28.820 1.00 79.25 80 LEU A O 1
ATOM 674 N N . GLU A 1 81 ? -36.763 -13.375 28.248 1.00 80.06 81 GLU A N 1
ATOM 675 C CA . GLU A 1 81 ? -37.928 -12.766 27.625 1.00 80.06 81 GLU A CA 1
ATOM 676 C C . GLU A 1 81 ? -38.336 -13.544 26.369 1.00 80.06 81 GLU A C 1
ATOM 678 O O . GLU A 1 81 ? -39.508 -13.886 26.221 1.00 80.06 81 GLU A O 1
ATOM 683 N N . GLU A 1 82 ? -37.382 -13.932 25.519 1.00 80.38 82 GLU A N 1
ATOM 684 C CA . GLU A 1 82 ? -37.635 -14.813 24.376 1.00 80.38 82 GLU A CA 1
ATOM 685 C C . GLU A 1 82 ? -38.169 -16.187 24.806 1.00 80.38 82 GLU A C 1
ATOM 687 O O . GLU A 1 82 ? -39.138 -16.685 24.226 1.00 80.38 82 GLU A O 1
ATOM 692 N N . GLN A 1 83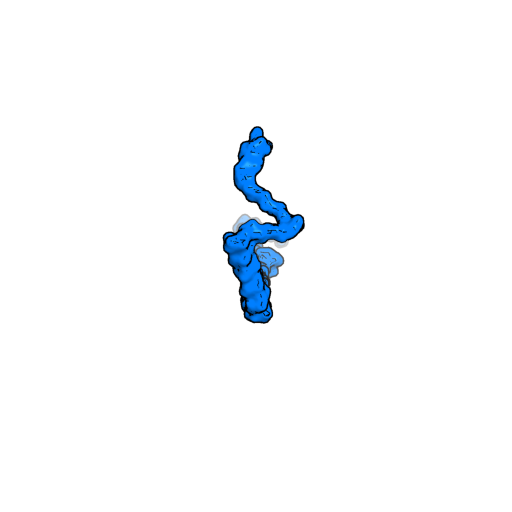 ? -37.587 -16.806 25.840 1.00 81.62 83 GLN A N 1
ATOM 693 C CA . GLN A 1 83 ? -38.074 -18.091 26.349 1.00 81.62 83 GLN A CA 1
ATOM 694 C C . GLN A 1 83 ? -39.464 -17.974 26.983 1.00 81.62 83 GLN A C 1
ATOM 696 O O . GLN A 1 83 ? -40.313 -18.832 26.741 1.00 81.62 83 GLN A O 1
ATOM 701 N N . ALA A 1 84 ? -39.735 -16.909 27.738 1.00 81.62 84 ALA A N 1
ATOM 702 C CA . ALA A 1 84 ? -41.044 -16.639 28.319 1.00 81.62 84 ALA A CA 1
ATOM 703 C C . ALA A 1 84 ? -42.095 -16.411 27.226 1.00 81.62 84 ALA A C 1
ATOM 705 O O . ALA A 1 84 ? -43.165 -17.013 27.288 1.00 81.62 84 ALA A O 1
ATOM 706 N N . LYS A 1 85 ? -41.775 -15.632 26.183 1.00 82.62 85 LYS A N 1
ATOM 707 C CA . LYS A 1 85 ? -42.642 -15.442 25.008 1.00 82.62 85 LYS A CA 1
ATOM 708 C C . LYS A 1 85 ? -42.897 -16.760 24.276 1.00 82.62 85 LYS A C 1
ATOM 710 O O . LYS A 1 85 ? -44.036 -17.034 23.911 1.00 82.62 85 LYS A O 1
ATOM 715 N N . LYS A 1 86 ? -41.884 -17.621 24.123 1.00 80.81 86 LYS A N 1
ATOM 716 C CA . LYS A 1 86 ? -42.029 -18.941 23.482 1.00 80.81 86 LYS A CA 1
ATOM 717 C C . LYS A 1 86 ? -42.895 -19.916 24.288 1.00 80.81 86 LYS A C 1
ATOM 719 O O . LYS A 1 86 ? -43.630 -20.692 23.685 1.00 80.81 86 LYS A O 1
ATOM 724 N N . ILE A 1 87 ? -42.800 -19.902 25.620 1.00 80.94 87 ILE A N 1
ATOM 725 C CA . ILE A 1 87 ? -43.561 -20.803 26.504 1.00 80.94 87 ILE A CA 1
ATOM 726 C C . ILE A 1 87 ? -44.993 -20.303 26.713 1.00 80.94 87 ILE A C 1
ATOM 728 O O . ILE A 1 87 ? -45.934 -21.084 26.612 1.00 80.94 87 ILE A O 1
ATOM 732 N N . LEU A 1 88 ? -45.162 -19.017 27.027 1.00 81.88 88 LEU A N 1
ATOM 733 C CA . LEU A 1 88 ? -46.472 -18.437 27.328 1.00 81.88 88 LEU A CA 1
ATOM 734 C C . LEU A 1 88 ? -47.262 -18.104 26.060 1.00 81.88 88 LEU A C 1
ATOM 736 O O . LEU A 1 88 ? -48.485 -18.025 26.113 1.00 81.88 88 LEU A O 1
ATOM 740 N N . GLY A 1 89 ? -46.583 -17.893 24.929 1.00 73.50 89 GLY A N 1
ATOM 741 C CA . GLY A 1 89 ? -47.218 -17.482 23.677 1.00 73.50 89 GLY A CA 1
ATOM 742 C C . GLY A 1 89 ? -47.825 -16.075 23.728 1.00 73.50 89 GLY A C 1
ATOM 743 O O . GLY A 1 89 ? -48.697 -15.765 22.922 1.00 73.50 89 GLY A O 1
ATOM 744 N N . ILE A 1 90 ? -47.406 -15.232 24.678 1.00 75.06 90 ILE A N 1
ATOM 745 C CA . ILE A 1 90 ? -47.962 -13.889 24.891 1.00 75.06 90 ILE A CA 1
ATOM 746 C C . ILE A 1 90 ? -47.036 -12.862 24.236 1.00 75.06 90 ILE A C 1
ATOM 748 O O . ILE A 1 90 ? -45.885 -12.717 24.644 1.00 75.06 90 ILE A O 1
ATOM 752 N N . ALA A 1 91 ? -47.553 -12.146 23.239 1.00 74.25 91 ALA A N 1
ATOM 753 C CA . ALA A 1 91 ? -46.921 -10.950 22.691 1.00 74.25 91 ALA A CA 1
ATOM 754 C C . ALA A 1 91 ? -47.274 -9.731 23.559 1.00 74.25 91 ALA A C 1
ATOM 756 O O . ALA A 1 91 ? -48.367 -9.664 24.132 1.00 74.25 91 ALA A O 1
ATOM 757 N N . ALA A 1 92 ? -46.359 -8.770 23.681 1.00 74.44 92 ALA A N 1
ATOM 758 C CA . ALA A 1 92 ? -46.634 -7.534 24.411 1.00 74.44 92 ALA A CA 1
ATOM 759 C C . ALA A 1 92 ? -47.797 -6.752 23.751 1.00 74.44 92 ALA A C 1
ATOM 761 O O . ALA A 1 92 ? -48.009 -6.881 22.545 1.00 74.44 92 ALA A O 1
ATOM 762 N N . PRO A 1 93 ? -48.546 -5.903 24.486 1.00 75.62 93 PRO A N 1
ATOM 763 C CA . PRO A 1 93 ? -49.741 -5.223 23.960 1.00 75.62 93 PRO A CA 1
ATOM 764 C C . PRO A 1 93 ? -49.519 -4.363 22.702 1.00 75.62 93 PRO A C 1
ATOM 766 O O . PRO A 1 93 ? -50.472 -4.038 22.001 1.00 75.62 93 PRO A O 1
ATOM 769 N N . ASN A 1 94 ? -48.276 -3.962 22.435 1.00 79.25 94 ASN A N 1
ATOM 770 C CA . ASN A 1 94 ? -47.852 -3.171 21.282 1.00 79.25 94 ASN A CA 1
ATOM 771 C C . ASN A 1 94 ? -47.053 -3.979 20.237 1.00 79.25 94 ASN A C 1
ATOM 773 O O . ASN A 1 94 ? -46.538 -3.386 19.288 1.00 79.25 94 ASN A O 1
ATOM 777 N N . GLU A 1 95 ? -46.909 -5.295 20.401 1.00 75.44 95 GLU A N 1
ATOM 778 C CA . GLU A 1 95 ? -46.245 -6.164 19.427 1.00 75.44 95 GLU A CA 1
ATOM 779 C C . GLU A 1 95 ? -47.225 -6.615 18.334 1.00 75.44 95 GLU A C 1
ATOM 781 O O . GLU A 1 95 ? -48.360 -7.005 18.600 1.00 75.44 95 GLU A O 1
ATOM 786 N N . GLN A 1 96 ? -46.772 -6.577 17.080 1.00 77.00 96 GLN A N 1
ATOM 787 C CA . GLN A 1 96 ? -47.536 -7.051 15.925 1.00 77.00 96 GLN A CA 1
ATOM 788 C C . GLN A 1 96 ? -47.043 -8.451 15.546 1.00 77.00 96 GLN A C 1
ATOM 790 O O . GLN A 1 96 ? -45.889 -8.620 15.152 1.00 77.00 96 GLN A O 1
ATOM 795 N N . VAL A 1 97 ? -47.908 -9.461 15.678 1.00 75.38 97 VAL A N 1
ATOM 796 C CA . VAL A 1 97 ? -47.601 -10.853 15.315 1.00 75.38 97 VAL A CA 1
ATOM 797 C C . VAL A 1 97 ? -48.100 -11.121 13.901 1.00 75.38 97 VAL A C 1
ATOM 799 O O . VAL A 1 97 ? -49.302 -11.188 13.656 1.00 75.38 97 VAL A O 1
ATOM 802 N N . PHE A 1 98 ? -47.171 -11.306 12.968 1.00 75.88 98 PHE A N 1
ATOM 803 C CA . PHE A 1 98 ? -47.496 -11.675 11.594 1.00 75.88 98 PHE A CA 1
ATOM 804 C C . PHE A 1 98 ? -47.497 -13.197 11.466 1.00 75.88 98 PHE A C 1
ATOM 806 O O . PHE A 1 98 ? -46.445 -13.837 11.505 1.00 75.88 98 PHE A O 1
ATOM 813 N N . THR A 1 99 ? -48.676 -13.798 11.305 1.00 73.62 99 THR A N 1
ATOM 814 C CA . THR A 1 99 ? -48.768 -15.229 10.999 1.00 73.62 99 THR A CA 1
ATOM 815 C C . THR A 1 99 ? -48.578 -15.417 9.496 1.00 73.62 99 THR A C 1
ATOM 817 O O . THR A 1 99 ? -49.250 -14.776 8.695 1.00 73.62 99 THR A O 1
ATOM 820 N N . ILE A 1 100 ? -47.684 -16.326 9.091 1.00 76.25 100 ILE A N 1
ATOM 821 C CA . ILE A 1 100 ? -47.266 -16.533 7.686 1.00 76.25 100 ILE A CA 1
ATOM 822 C C . ILE A 1 100 ? -48.454 -16.808 6.730 1.00 76.25 100 ILE A C 1
ATOM 824 O O . ILE A 1 100 ? -48.348 -16.579 5.527 1.00 76.25 100 ILE A O 1
ATOM 828 N N . LYS A 1 101 ? -49.615 -17.229 7.249 1.00 75.06 101 LYS A N 1
ATOM 829 C CA . LYS A 1 101 ? -50.849 -17.420 6.472 1.00 75.06 101 LYS A CA 1
ATOM 830 C C . LYS A 1 101 ? -51.446 -16.111 5.922 1.00 75.06 101 LYS A C 1
ATOM 832 O O . LYS A 1 101 ? -51.976 -16.134 4.815 1.00 75.06 101 LYS A O 1
ATOM 837 N N . ASP A 1 102 ? -51.324 -14.988 6.631 1.00 65.62 102 ASP A N 1
ATOM 838 C CA . ASP A 1 102 ? -51.942 -13.712 6.225 1.00 65.62 102 ASP A CA 1
ATOM 839 C C . ASP A 1 102 ? -51.233 -13.093 5.015 1.00 65.62 102 ASP A C 1
ATOM 841 O O . ASP A 1 102 ? -51.876 -12.574 4.101 1.00 65.62 102 ASP A O 1
ATOM 845 N N . ILE A 1 103 ? -49.910 -13.267 4.947 1.00 63.75 103 ILE A N 1
ATOM 846 C CA . ILE A 1 103 ? -49.044 -12.774 3.865 1.00 63.75 103 ILE A CA 1
ATOM 847 C C . ILE A 1 103 ? -49.374 -13.469 2.530 1.00 63.75 103 ILE A C 1
ATOM 849 O O . ILE A 1 103 ? -49.223 -12.879 1.463 1.00 63.75 103 ILE A O 1
ATOM 853 N N . ALA A 1 104 ? -49.870 -14.710 2.576 1.00 65.75 104 ALA A N 1
ATOM 854 C CA . ALA A 1 104 ? -50.282 -15.451 1.385 1.00 65.75 104 ALA A CA 1
ATOM 855 C C . ALA A 1 104 ? -51.655 -15.017 0.836 1.00 65.75 104 ALA A C 1
ATOM 857 O O . ALA A 1 104 ? -51.921 -15.256 -0.335 1.00 65.75 104 ALA A O 1
ATOM 858 N N . SER A 1 105 ? -52.512 -14.387 1.652 1.00 59.19 105 SER A N 1
ATOM 859 C CA . SER A 1 105 ? -53.835 -13.895 1.222 1.00 59.19 105 SER A CA 1
ATOM 860 C C . SER A 1 105 ? -53.821 -12.460 0.691 1.00 59.19 105 SER A C 1
ATOM 862 O O . SER A 1 105 ? -54.800 -12.006 0.106 1.00 59.19 105 SER A O 1
ATOM 864 N N . GLN A 1 106 ? -52.710 -11.744 0.887 1.00 63.38 106 GLN A N 1
ATOM 865 C CA . GLN A 1 106 ? -52.514 -10.392 0.364 1.00 63.38 106 GLN A CA 1
ATOM 866 C C . GLN A 1 106 ? -51.936 -10.383 -1.065 1.00 63.38 106 GLN A C 1
ATOM 868 O O . GLN A 1 106 ? -51.604 -9.320 -1.591 1.00 63.38 106 GLN A O 1
ATOM 873 N N . ARG A 1 107 ? -51.819 -11.561 -1.690 1.00 53.44 107 ARG A N 1
ATOM 874 C CA . ARG A 1 107 ? -51.481 -11.753 -3.101 1.00 53.44 107 ARG A CA 1
ATOM 875 C C . ARG A 1 107 ? -52.687 -12.290 -3.856 1.00 53.44 107 ARG A C 1
ATOM 877 O O . ARG A 1 107 ? -52.885 -11.822 -4.996 1.00 53.44 107 ARG A O 1
#

pLDDT: mean 84.02, std 12.52, range [45.75, 97.75]

Secondary structure (DSSP, 8-state):
------HHHHHHHHHHHHHHHHHHHHHHHHHSTTSHHHHHHHHHHHHHHHHHHHHHHHHHHHHHHHHHHHTHHHHHHHHHHHHHHHHH-PPPTT-----HHHHHH--

Foldseek 3Di:
DPPPPDPVNVVVVVVVVVVVVVVVVVVCQCPPCVHPVVVVVVVVVVVVVVVVVVVVVVVVVVVVVVVVVVCPVVVVVVVVVVVCCVVVVDDDPPDDDDDPVVVVVVD

InterPro domains:
  IPR007060 Septum formation initiator FtsL/DivIC [PF04977] (21-102)

Sequence (107 aa):
MIIHFNKHSKKIILNIFLALLLVYFIFHCIYGNKGIIAYLKVNRQLEKAYDELKNLRAERVELEHNVKLLRTESLNKDMLEEQAKKILGIAAPNEQVFTIKDIASQR

Radius of gyration: 37.66 Å; chains: 1; bounding box: 92×47×76 Å

Organism: Rickettsia prowazekii (strain Madrid E) (NCBI:txid272947)